Protein AF-A0A1Y4A720-F1 (afdb_monomer_lite)

Sequence (131 aa):
MDFNLNQMAAAHFDGEGEKFVSIDLDDYRKFVSKRQIVRSSNIVVKKGDLQSVIPSVRKSYAGNIHASEFFVSIRLKEGVPCNYEEVLNLLQTIQSGSSSDDASIQWGLTINALMEEDVRVLILAGEREEE

Structure (mmCIF, N/CA/C/O backbone):
data_AF-A0A1Y4A720-F1
#
_entry.id   AF-A0A1Y4A720-F1
#
loop_
_atom_site.group_PDB
_atom_site.id
_atom_site.type_symbol
_atom_site.label_atom_id
_atom_site.label_alt_id
_atom_site.label_comp_id
_atom_site.label_asym_id
_atom_site.label_entity_id
_atom_site.label_seq_id
_atom_site.pdbx_PDB_ins_code
_atom_site.Cartn_x
_atom_site.Cartn_y
_atom_site.Cartn_z
_atom_site.occupancy
_atom_site.B_iso_or_equiv
_atom_site.auth_seq_id
_atom_site.auth_comp_id
_atom_site.auth_asym_id
_atom_site.auth_atom_id
_atom_site.pdbx_PDB_model_num
ATOM 1 N N . MET A 1 1 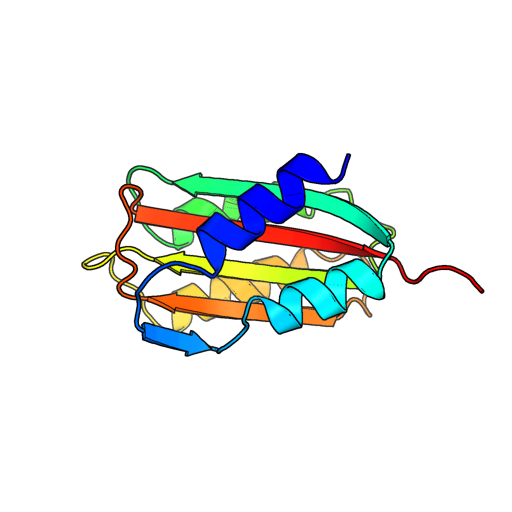? 4.712 -16.650 -11.651 1.00 48.81 1 MET A N 1
ATOM 2 C CA . MET A 1 1 ? 4.581 -16.418 -10.187 1.00 48.81 1 MET A CA 1
ATOM 3 C C . MET A 1 1 ? 3.352 -15.534 -9.902 1.00 48.81 1 MET A C 1
ATOM 5 O O . MET A 1 1 ? 3.251 -14.943 -8.836 1.00 48.81 1 MET A O 1
ATOM 9 N N . ASP A 1 2 ? 2.383 -15.495 -10.831 1.00 54.81 2 ASP A N 1
ATOM 10 C CA . ASP A 1 2 ? 1.386 -14.413 -10.961 1.00 54.81 2 ASP A CA 1
ATOM 11 C C . ASP A 1 2 ? 0.091 -14.644 -10.182 1.00 54.81 2 ASP A C 1
ATOM 13 O O . ASP A 1 2 ? -0.651 -13.707 -9.891 1.00 54.81 2 ASP A O 1
ATOM 17 N N . PHE A 1 3 ? -0.180 -15.893 -9.797 1.00 53.12 3 PHE A N 1
ATOM 18 C CA . PHE A 1 3 ? -1.409 -16.247 -9.088 1.00 53.12 3 PHE A CA 1
ATOM 19 C C . PHE A 1 3 ? -1.497 -15.587 -7.700 1.00 53.12 3 PHE A C 1
ATOM 21 O O . PHE A 1 3 ? -2.585 -15.228 -7.262 1.00 53.12 3 PHE A O 1
ATOM 28 N N . ASN A 1 4 ? -0.358 -15.351 -7.036 1.00 75.19 4 ASN A N 1
ATOM 29 C CA . ASN A 1 4 ? -0.329 -14.727 -5.710 1.00 75.19 4 ASN A CA 1
ATOM 30 C C . ASN A 1 4 ? -0.563 -13.202 -5.775 1.00 75.19 4 ASN A C 1
ATOM 32 O O . ASN A 1 4 ? -1.283 -12.650 -4.949 1.00 75.19 4 ASN A O 1
ATOM 36 N N . LEU A 1 5 ? -0.039 -12.518 -6.801 1.00 77.75 5 LEU A N 1
ATOM 37 C CA . LEU A 1 5 ? -0.170 -11.059 -6.930 1.00 77.75 5 LEU A CA 1
ATOM 38 C C . LEU A 1 5 ? -1.621 -10.625 -7.142 1.00 77.75 5 LEU A C 1
ATOM 40 O O . LEU A 1 5 ? -2.100 -9.723 -6.459 1.00 77.75 5 LEU A O 1
ATOM 44 N N . ASN A 1 6 ? -2.351 -11.317 -8.020 1.00 78.62 6 ASN A N 1
ATOM 45 C CA . ASN A 1 6 ? -3.758 -11.006 -8.267 1.00 78.62 6 ASN A CA 1
ATOM 46 C C . ASN A 1 6 ? -4.646 -11.301 -7.049 1.00 78.62 6 ASN A C 1
ATOM 48 O O . ASN A 1 6 ? -5.578 -10.548 -6.784 1.00 78.62 6 ASN A O 1
ATOM 52 N N . GLN A 1 7 ? -4.336 -12.342 -6.267 1.00 78.69 7 GLN A N 1
ATOM 53 C CA . GLN A 1 7 ? -5.023 -12.608 -4.997 1.00 78.69 7 GLN A CA 1
ATOM 54 C C . GLN A 1 7 ? -4.726 -11.534 -3.942 1.00 78.69 7 GLN A C 1
ATOM 56 O O . GLN A 1 7 ? -5.630 -11.089 -3.235 1.00 78.69 7 GLN A O 1
ATOM 61 N N . MET A 1 8 ? -3.471 -11.083 -3.850 1.00 77.69 8 MET A N 1
ATOM 62 C CA . MET A 1 8 ? -3.078 -9.979 -2.974 1.00 77.69 8 MET A CA 1
ATOM 63 C C . MET A 1 8 ? -3.778 -8.674 -3.365 1.00 77.69 8 MET A C 1
ATOM 65 O O . MET A 1 8 ? -4.280 -7.977 -2.486 1.00 77.69 8 MET A O 1
ATOM 69 N N . ALA A 1 9 ? -3.855 -8.370 -4.662 1.00 78.50 9 ALA A N 1
ATOM 70 C CA . ALA A 1 9 ? -4.530 -7.188 -5.184 1.00 78.50 9 ALA A CA 1
ATOM 71 C C . ALA A 1 9 ? -6.045 -7.230 -4.939 1.00 78.50 9 ALA A C 1
ATOM 73 O O . ALA A 1 9 ? -6.592 -6.256 -4.433 1.00 78.50 9 ALA A O 1
ATOM 74 N N . ALA A 1 10 ? -6.713 -8.358 -5.199 1.00 78.69 10 ALA A N 1
ATOM 75 C CA . ALA A 1 10 ? -8.140 -8.526 -4.905 1.00 78.69 10 ALA A CA 1
ATOM 76 C C . ALA A 1 10 ? -8.441 -8.235 -3.425 1.00 78.69 10 ALA A C 1
ATOM 78 O O . ALA A 1 10 ? -9.289 -7.411 -3.095 1.00 78.69 10 ALA A O 1
ATOM 79 N N . ALA A 1 11 ? -7.641 -8.792 -2.512 1.00 73.69 11 ALA A N 1
ATOM 80 C CA . ALA A 1 11 ? -7.787 -8.528 -1.084 1.00 73.69 11 ALA A CA 1
ATOM 81 C C . ALA A 1 11 ? -7.486 -7.067 -0.676 1.00 73.69 11 ALA A C 1
ATOM 83 O O . ALA A 1 11 ? -7.857 -6.644 0.421 1.00 73.69 11 ALA A O 1
ATOM 84 N N . HIS A 1 12 ? -6.806 -6.293 -1.526 1.00 78.25 12 HIS A N 1
ATOM 85 C CA . HIS A 1 12 ? -6.546 -4.870 -1.314 1.00 78.25 12 HIS A CA 1
ATOM 86 C C . HIS A 1 12 ? -7.614 -3.953 -1.924 1.00 78.25 12 HIS A C 1
ATOM 88 O O . HIS A 1 12 ? -7.892 -2.905 -1.348 1.00 78.25 12 HIS A O 1
ATOM 94 N N . PHE A 1 13 ? -8.215 -4.325 -3.055 1.00 81.12 13 PHE A N 1
ATOM 95 C CA . PHE A 1 13 ? -9.051 -3.415 -3.845 1.00 81.12 13 PHE A CA 1
ATOM 96 C C . PHE A 1 13 ? -10.533 -3.795 -3.920 1.00 81.12 13 PHE A C 1
ATOM 98 O O . PHE A 1 13 ? -11.338 -2.922 -4.231 1.00 81.12 13 PHE A O 1
ATOM 105 N N . ASP A 1 14 ? -10.908 -5.030 -3.574 1.00 73.12 14 ASP A N 1
ATOM 106 C CA . ASP A 1 14 ? -12.314 -5.470 -3.529 1.00 73.12 14 ASP A CA 1
ATOM 107 C C . ASP A 1 14 ? -12.992 -5.162 -2.178 1.00 73.12 14 ASP A C 1
ATOM 109 O O . ASP A 1 14 ? -14.137 -5.545 -1.944 1.00 73.12 14 ASP A O 1
ATOM 113 N N . GLY A 1 15 ? -12.281 -4.516 -1.250 1.00 67.44 15 GLY A N 1
ATOM 114 C CA . GLY A 1 15 ? -12.762 -4.269 0.107 1.00 67.44 15 GLY A CA 1
ATOM 115 C C . GLY A 1 15 ? -13.389 -2.889 0.315 1.00 67.44 15 GLY A C 1
ATOM 116 O O . GLY A 1 15 ? -13.005 -1.911 -0.321 1.00 67.44 15 GLY A O 1
ATOM 117 N N . GLU A 1 16 ? -14.317 -2.812 1.269 1.00 78.19 16 GLU A N 1
ATOM 118 C CA . GLU A 1 16 ? -14.950 -1.563 1.709 1.00 78.19 16 GLU A CA 1
ATOM 119 C C . GLU A 1 16 ? -13.965 -0.651 2.470 1.00 78.19 16 GLU A C 1
ATOM 121 O O . GLU A 1 16 ? -12.928 -1.115 2.970 1.00 78.19 16 GLU A O 1
ATOM 126 N N . GLY A 1 17 ? -14.288 0.645 2.537 1.00 81.75 17 GLY A N 1
ATOM 127 C CA . GLY A 1 17 ? -13.527 1.690 3.229 1.00 81.75 17 GLY A CA 1
ATOM 128 C C . GLY A 1 17 ? -13.583 3.045 2.515 1.00 81.75 17 GLY A C 1
ATOM 129 O O . GLY A 1 17 ? -13.992 3.149 1.357 1.00 81.75 17 GLY A O 1
ATOM 130 N N . GLU A 1 18 ? -13.160 4.100 3.204 1.00 85.50 18 GLU A N 1
ATOM 131 C CA . GLU A 1 18 ? -13.080 5.455 2.658 1.00 85.50 18 GLU A CA 1
ATOM 132 C C . GLU A 1 18 ? -11.716 5.674 1.990 1.00 85.50 18 GLU A C 1
ATOM 134 O O . GLU A 1 18 ? -10.658 5.507 2.603 1.00 85.50 18 GLU A O 1
ATOM 139 N N . LYS A 1 19 ? -11.725 6.048 0.707 1.00 83.94 19 LYS A N 1
ATOM 140 C CA . LYS A 1 19 ? -10.499 6.320 -0.051 1.00 83.94 19 LYS A CA 1
ATOM 141 C C . LYS A 1 19 ? -10.020 7.741 0.235 1.00 83.94 19 LYS A C 1
ATOM 143 O O . LYS A 1 19 ? -10.605 8.697 -0.263 1.00 83.94 19 LYS A O 1
ATOM 148 N N . PHE A 1 20 ? -8.933 7.866 0.990 1.00 77.50 20 PHE A N 1
ATOM 149 C CA . PHE A 1 20 ? -8.309 9.156 1.288 1.00 77.50 20 PHE A CA 1
ATOM 150 C C . PHE A 1 20 ? -7.389 9.618 0.147 1.00 77.50 20 PHE A C 1
ATOM 152 O O . PHE A 1 20 ? -7.447 10.765 -0.285 1.00 77.50 20 PHE A O 1
ATOM 159 N N . VAL A 1 21 ? -6.587 8.696 -0.398 1.00 81.00 21 VAL A N 1
ATOM 160 C CA . VAL A 1 21 ? -5.885 8.864 -1.682 1.00 81.00 21 VAL A CA 1
ATOM 161 C C . VAL A 1 21 ? -6.217 7.665 -2.547 1.00 81.00 21 VAL A C 1
ATOM 163 O O . VAL A 1 21 ? -5.930 6.525 -2.178 1.00 81.00 21 VAL A O 1
ATOM 166 N N . SER A 1 22 ? -6.888 7.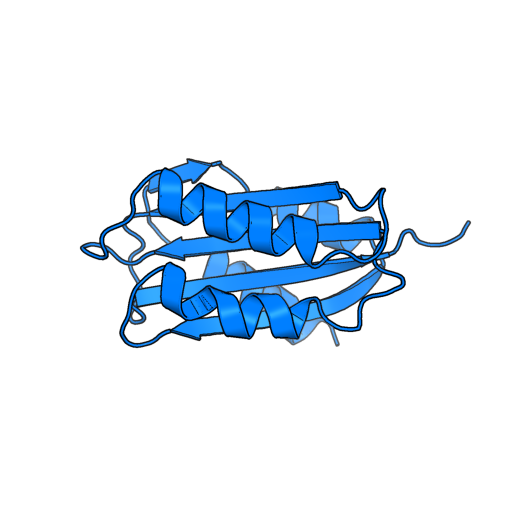925 -3.666 1.00 78.38 22 SER A N 1
ATOM 167 C CA . SER A 1 22 ? -7.474 6.874 -4.488 1.00 78.38 22 SER A CA 1
ATOM 168 C C . SER A 1 22 ? -6.445 6.286 -5.444 1.00 78.38 22 SER A C 1
ATOM 170 O O . SER A 1 22 ? -6.013 6.950 -6.380 1.00 78.38 22 SER A O 1
ATOM 172 N N . ILE A 1 23 ? -6.139 5.012 -5.225 1.00 84.44 23 ILE A N 1
ATOM 173 C CA . ILE A 1 23 ? -5.699 4.076 -6.260 1.00 84.44 23 ILE A CA 1
ATOM 174 C C . ILE A 1 23 ? -6.670 2.902 -6.253 1.00 84.44 23 ILE A C 1
ATOM 176 O O . ILE A 1 23 ? -7.267 2.586 -5.215 1.00 84.44 23 ILE A O 1
ATOM 180 N N . ASP A 1 24 ? -6.849 2.261 -7.394 1.00 85.31 24 ASP A N 1
ATOM 181 C CA . ASP A 1 24 ? -7.781 1.148 -7.522 1.00 85.31 24 ASP A CA 1
ATOM 182 C C . ASP A 1 24 ? -7.180 -0.073 -8.228 1.00 85.31 24 ASP A C 1
ATOM 184 O O . ASP A 1 24 ? -5.982 -0.158 -8.518 1.00 85.31 24 ASP A O 1
ATOM 188 N N . LEU A 1 25 ? -8.035 -1.072 -8.448 1.00 86.75 25 LEU A N 1
ATOM 189 C CA . LEU A 1 25 ? -7.649 -2.311 -9.104 1.00 86.75 25 LEU A CA 1
ATOM 190 C C . LEU A 1 25 ? -7.200 -2.079 -10.554 1.00 86.75 25 LEU A C 1
ATOM 192 O O . LEU A 1 25 ? -6.345 -2.816 -11.045 1.00 86.75 25 LEU A O 1
ATOM 196 N N . ASP A 1 26 ? -7.746 -1.077 -11.243 1.00 88.62 26 ASP A N 1
ATOM 197 C CA . ASP A 1 26 ? -7.357 -0.762 -12.615 1.00 88.62 26 ASP A CA 1
ATOM 198 C C . ASP A 1 26 ? -5.996 -0.067 -12.655 1.00 88.62 26 ASP A C 1
ATOM 200 O O . ASP A 1 26 ? -5.202 -0.343 -13.555 1.00 88.62 26 ASP A O 1
ATOM 204 N N . ASP A 1 27 ? -5.672 0.758 -11.662 1.00 90.38 27 ASP A N 1
ATOM 205 C CA . ASP A 1 27 ? -4.320 1.290 -11.479 1.00 90.38 27 ASP A CA 1
ATOM 206 C C . ASP A 1 27 ? -3.298 0.180 -11.223 1.00 90.38 27 ASP A C 1
ATOM 208 O O . ASP A 1 27 ? -2.257 0.139 -11.882 1.00 90.38 27 ASP A O 1
ATOM 212 N N . TYR A 1 28 ? -3.622 -0.777 -10.347 1.00 90.38 28 TYR A N 1
ATOM 213 C CA . TYR A 1 28 ? -2.802 -1.975 -10.151 1.00 90.38 28 TYR A CA 1
ATOM 214 C C . TYR A 1 28 ? -2.604 -2.741 -11.469 1.00 90.38 28 TYR A C 1
ATOM 216 O O . TYR A 1 28 ? -1.472 -3.062 -11.832 1.00 90.38 28 TYR A O 1
ATOM 224 N N . ARG A 1 29 ? -3.684 -3.001 -12.221 1.00 90.25 29 ARG A N 1
ATOM 225 C CA . ARG A 1 29 ? -3.627 -3.717 -13.511 1.00 90.25 29 ARG A CA 1
ATOM 226 C C . ARG A 1 29 ? -2.755 -2.983 -14.527 1.00 90.25 29 ARG A C 1
ATOM 228 O O . ARG A 1 29 ? -1.971 -3.614 -15.235 1.00 90.25 29 ARG A O 1
ATOM 235 N N . LYS A 1 30 ? -2.861 -1.654 -14.600 1.00 90.62 30 LYS A N 1
ATOM 236 C CA . LYS A 1 30 ? -1.998 -0.816 -15.449 1.00 90.62 30 LYS A CA 1
ATOM 237 C C . LYS A 1 30 ? -0.538 -0.903 -15.018 1.00 90.62 30 LYS A C 1
ATOM 239 O O . LYS A 1 30 ? 0.329 -0.950 -15.882 1.00 90.62 30 LYS A O 1
ATOM 244 N N . PHE A 1 31 ? -0.265 -0.932 -13.715 1.00 89.75 31 PHE A N 1
ATOM 245 C CA . PHE A 1 31 ? 1.093 -1.038 -13.196 1.00 89.75 31 PHE A CA 1
ATOM 246 C C . PHE A 1 31 ? 1.737 -2.372 -13.591 1.00 89.75 31 PHE A C 1
ATOM 248 O O . PHE A 1 31 ? 2.765 -2.384 -14.264 1.00 89.75 31 PHE A O 1
ATOM 255 N N . VAL A 1 32 ? 1.092 -3.499 -13.270 1.00 90.12 32 VAL A N 1
ATOM 256 C CA . VAL A 1 32 ? 1.641 -4.843 -13.543 1.00 90.12 32 VAL A CA 1
ATOM 257 C C . VAL A 1 32 ? 1.670 -5.221 -15.027 1.00 90.12 32 VAL A C 1
ATOM 259 O O . VAL A 1 32 ? 2.339 -6.180 -15.387 1.00 90.12 32 VAL A O 1
ATOM 262 N N . SER A 1 33 ? 0.953 -4.494 -15.893 1.00 89.25 33 SER A N 1
ATOM 263 C CA . SER A 1 33 ? 1.004 -4.689 -17.354 1.00 89.25 33 SER A CA 1
ATOM 264 C C . SER A 1 33 ? 2.067 -3.847 -18.059 1.00 89.25 33 SER A C 1
ATOM 266 O O . SER A 1 33 ? 2.363 -4.112 -19.218 1.00 89.25 33 SER A O 1
ATOM 268 N N . LYS A 1 34 ? 2.618 -2.825 -17.393 1.00 89.31 34 LYS A N 1
ATOM 269 C CA . LYS A 1 34 ? 3.639 -1.919 -17.952 1.00 89.31 34 LYS A CA 1
ATOM 270 C C . LYS A 1 34 ? 5.020 -2.098 -17.334 1.00 89.31 34 LYS A C 1
ATOM 272 O O . LYS A 1 34 ? 5.981 -1.482 -17.798 1.00 89.31 34 LYS A O 1
ATOM 277 N N . ARG A 1 35 ? 5.097 -2.818 -16.218 1.00 87.25 35 ARG A N 1
ATOM 278 C CA . ARG A 1 35 ? 6.304 -2.964 -15.411 1.00 87.25 35 ARG A CA 1
ATOM 279 C C . ARG A 1 35 ? 6.579 -4.430 -15.165 1.00 87.25 35 ARG A C 1
ATOM 281 O O . ARG A 1 35 ? 5.678 -5.174 -14.779 1.00 87.25 35 ARG A O 1
ATOM 288 N N . GLN A 1 36 ? 7.846 -4.805 -15.275 1.00 88.88 36 GLN A N 1
ATOM 289 C CA . GLN A 1 36 ? 8.294 -6.092 -14.778 1.00 88.88 36 GLN A CA 1
ATOM 290 C C . GLN A 1 36 ? 8.333 -6.033 -13.249 1.00 88.88 36 GLN A C 1
ATOM 292 O O . GLN A 1 36 ? 9.077 -5.249 -12.659 1.00 88.88 36 GLN A O 1
ATOM 297 N N . ILE A 1 37 ? 7.509 -6.851 -12.592 1.00 87.88 37 ILE A N 1
ATOM 298 C CA . ILE A 1 37 ? 7.462 -6.903 -11.129 1.00 87.88 37 ILE A CA 1
ATOM 299 C C . ILE A 1 37 ? 8.643 -7.722 -10.623 1.00 87.88 37 ILE A C 1
ATOM 301 O O . ILE A 1 37 ? 8.647 -8.950 -10.702 1.00 87.88 37 ILE A O 1
ATOM 305 N N . VAL A 1 38 ? 9.636 -7.035 -10.070 1.00 84.56 38 VAL A N 1
ATOM 306 C CA . VAL A 1 38 ? 10.855 -7.663 -9.542 1.00 84.56 38 VAL A CA 1
ATOM 307 C C . VAL A 1 38 ? 10.754 -7.994 -8.062 1.00 84.56 38 VAL A C 1
ATOM 309 O O . VAL A 1 38 ? 11.460 -8.869 -7.560 1.00 84.56 38 VAL A O 1
ATOM 312 N N . ARG A 1 39 ? 9.832 -7.341 -7.345 1.00 84.38 39 ARG A N 1
ATOM 313 C CA . ARG A 1 39 ? 9.544 -7.666 -5.949 1.00 84.38 39 ARG A CA 1
ATOM 314 C C . ARG A 1 39 ? 8.122 -7.306 -5.561 1.00 84.38 39 ARG A C 1
ATOM 316 O O . ARG A 1 39 ? 7.568 -6.305 -6.006 1.00 84.38 39 ARG A O 1
ATOM 323 N N . SER A 1 40 ? 7.569 -8.098 -4.652 1.00 86.81 40 SER A N 1
ATOM 324 C CA . SER A 1 40 ? 6.285 -7.834 -4.014 1.00 86.81 40 SER A CA 1
ATOM 325 C C . SER A 1 40 ? 6.356 -8.106 -2.518 1.00 86.81 40 SER A C 1
ATOM 327 O O . SER A 1 40 ? 6.895 -9.137 -2.109 1.00 86.81 40 SER A O 1
ATOM 329 N N . SER A 1 41 ? 5.744 -7.239 -1.717 1.00 87.00 41 SER A N 1
ATOM 330 C CA . SER A 1 41 ? 5.578 -7.423 -0.276 1.00 87.00 41 SER A CA 1
ATOM 331 C C . SER A 1 41 ? 4.117 -7.231 0.121 1.00 87.00 41 SER A C 1
ATOM 333 O O . SER A 1 41 ? 3.494 -6.244 -0.259 1.00 87.00 41 SER A O 1
ATOM 335 N N . ASN A 1 42 ? 3.595 -8.156 0.929 1.00 89.12 42 ASN A N 1
ATOM 336 C CA . ASN A 1 42 ? 2.329 -8.012 1.647 1.00 89.12 42 ASN A CA 1
ATOM 337 C C . ASN A 1 42 ? 2.639 -7.931 3.142 1.00 89.12 42 ASN A C 1
ATOM 339 O O . ASN A 1 42 ? 3.023 -8.930 3.751 1.00 89.12 42 ASN A O 1
ATOM 343 N N . ILE A 1 43 ? 2.520 -6.747 3.723 1.00 89.00 43 ILE A N 1
ATOM 344 C CA . ILE A 1 43 ? 2.773 -6.507 5.141 1.00 89.00 43 ILE A CA 1
ATOM 345 C C . ILE A 1 43 ? 1.424 -6.464 5.844 1.00 89.00 43 ILE A C 1
ATOM 347 O O . ILE A 1 43 ? 0.541 -5.703 5.462 1.00 89.00 43 ILE A O 1
ATOM 351 N N . VAL A 1 44 ? 1.283 -7.277 6.884 1.00 90.50 44 VAL A N 1
ATOM 352 C CA . VAL A 1 44 ? 0.053 -7.394 7.663 1.00 90.50 44 VAL A CA 1
ATOM 353 C C . VAL A 1 44 ? 0.392 -7.168 9.130 1.00 90.50 44 VAL A C 1
ATOM 355 O O . VAL A 1 44 ? 1.229 -7.878 9.692 1.00 90.50 44 VAL A O 1
ATOM 358 N N . VAL A 1 45 ? -0.261 -6.195 9.758 1.00 90.69 45 VAL A N 1
ATOM 359 C CA . VAL A 1 45 ? -0.153 -5.916 11.193 1.00 90.69 45 VAL A CA 1
ATOM 360 C C . VAL A 1 45 ? -1.483 -6.269 11.829 1.00 90.69 45 VAL A C 1
ATOM 362 O O . VAL A 1 45 ? -2.457 -5.538 11.700 1.00 90.69 45 VAL A O 1
ATOM 365 N N . LYS A 1 46 ? -1.522 -7.412 12.523 1.00 90.69 46 LYS A N 1
ATOM 366 C CA . LYS A 1 46 ? -2.748 -7.898 13.176 1.00 90.69 46 LYS A CA 1
ATOM 367 C C . LYS A 1 46 ? -3.252 -6.954 14.261 1.00 90.69 46 LYS A C 1
ATOM 369 O O . LYS A 1 46 ? -4.456 -6.812 14.410 1.00 90.69 46 LYS A O 1
ATOM 374 N N . LYS A 1 47 ? -2.328 -6.374 15.030 1.00 89.94 47 LYS A N 1
ATOM 375 C CA . LYS A 1 47 ? -2.624 -5.434 16.107 1.00 89.94 47 LYS A CA 1
ATOM 376 C C . LYS A 1 47 ? -1.564 -4.340 16.140 1.00 89.94 47 LYS A C 1
ATOM 378 O O . LYS A 1 47 ? -0.391 -4.673 16.318 1.00 89.94 47 LYS A O 1
ATOM 383 N N . GLY A 1 48 ? -1.951 -3.082 15.974 1.00 87.19 48 GLY A N 1
ATOM 384 C CA . GLY A 1 48 ? -1.022 -1.955 15.958 1.00 87.19 48 GLY A CA 1
ATOM 385 C C . GLY A 1 48 ? -1.519 -0.758 15.156 1.00 87.19 48 GLY A C 1
ATOM 386 O O . GLY A 1 48 ? -2.697 -0.638 14.842 1.00 87.19 48 GLY A O 1
ATOM 387 N N . ASP A 1 49 ? -0.588 0.131 14.840 1.00 85.69 49 ASP A N 1
ATOM 388 C CA . ASP A 1 49 ? -0.838 1.387 14.136 1.00 85.69 49 ASP A CA 1
ATOM 389 C C . ASP A 1 49 ? -0.070 1.456 12.810 1.00 85.69 49 ASP A C 1
ATOM 391 O O . ASP A 1 49 ? 0.706 0.564 12.446 1.00 85.69 49 ASP A O 1
ATOM 395 N N . LEU A 1 50 ? -0.274 2.549 12.074 1.00 83.44 50 LEU A N 1
ATOM 396 C CA . LEU A 1 50 ? 0.412 2.788 10.810 1.00 83.44 50 LEU A CA 1
ATOM 397 C C . LEU A 1 50 ? 1.942 2.865 10.979 1.00 83.44 50 LEU A C 1
ATOM 399 O O . LEU A 1 50 ? 2.680 2.427 10.100 1.00 83.44 50 LEU A O 1
ATOM 403 N N . GLN A 1 51 ? 2.454 3.367 12.105 1.00 83.69 51 GLN A N 1
ATOM 404 C CA . GLN A 1 51 ? 3.903 3.462 12.335 1.00 83.69 51 GLN A CA 1
ATOM 405 C C . GLN A 1 51 ? 4.554 2.082 12.478 1.00 83.69 51 GLN A C 1
ATOM 407 O O . GLN A 1 51 ? 5.702 1.880 12.073 1.00 83.69 51 GLN A O 1
ATOM 412 N N . SER A 1 52 ? 3.801 1.099 12.967 1.00 86.00 52 SER A N 1
ATOM 413 C CA . SER A 1 52 ? 4.260 -0.278 13.142 1.00 86.00 52 SER A CA 1
ATOM 414 C C . SER A 1 52 ? 4.688 -0.947 11.826 1.00 86.00 52 SER A C 1
ATOM 416 O O . SER A 1 52 ? 5.475 -1.897 11.847 1.00 86.00 52 SER A O 1
ATOM 418 N N . VAL A 1 53 ? 4.238 -0.450 10.664 1.00 85.75 53 VAL A N 1
ATOM 419 C CA . VAL A 1 53 ? 4.658 -0.990 9.359 1.00 85.75 53 VAL A CA 1
ATOM 420 C C . VAL A 1 53 ? 6.021 -0.476 8.890 1.00 85.75 53 VAL A C 1
ATOM 422 O O . VAL A 1 53 ? 6.663 -1.148 8.083 1.00 85.75 53 VAL A O 1
ATOM 425 N N . ILE A 1 54 ? 6.504 0.663 9.401 1.00 82.81 54 ILE A N 1
ATOM 426 C CA . ILE A 1 54 ? 7.706 1.363 8.905 1.00 82.81 54 ILE A CA 1
ATOM 427 C C . ILE A 1 54 ? 8.949 0.460 8.825 1.00 82.81 54 ILE A C 1
ATOM 429 O O . ILE A 1 54 ? 9.606 0.462 7.780 1.00 82.81 54 ILE A O 1
ATOM 433 N N . PRO A 1 55 ? 9.295 -0.353 9.843 1.00 83.19 55 PRO A N 1
ATOM 434 C CA . PRO A 1 55 ? 10.462 -1.232 9.752 1.00 83.19 55 PRO A CA 1
ATOM 435 C C . PRO A 1 55 ? 10.333 -2.287 8.641 1.00 83.19 55 PRO A C 1
ATOM 437 O O . PRO A 1 55 ? 11.285 -2.540 7.900 1.00 83.19 55 PRO A O 1
ATOM 440 N N . SER A 1 56 ? 9.144 -2.877 8.491 1.00 84.75 56 SER A N 1
ATOM 441 C CA . SER A 1 56 ? 8.846 -3.893 7.470 1.00 84.75 56 SER A CA 1
ATOM 442 C C . SER A 1 56 ? 8.830 -3.301 6.061 1.00 84.75 56 SER A C 1
ATOM 444 O O . SER A 1 56 ? 9.310 -3.923 5.109 1.00 84.75 56 SER A O 1
ATOM 446 N N . VAL A 1 57 ? 8.321 -2.075 5.944 1.00 81.25 57 VAL A N 1
ATOM 447 C CA . VAL A 1 57 ? 8.347 -1.247 4.738 1.00 81.25 57 VAL A CA 1
ATOM 448 C C . VAL A 1 57 ? 9.805 -1.009 4.353 1.00 81.25 57 VAL A C 1
ATOM 450 O O . VAL A 1 57 ? 10.219 -1.504 3.311 1.00 81.25 57 VAL A O 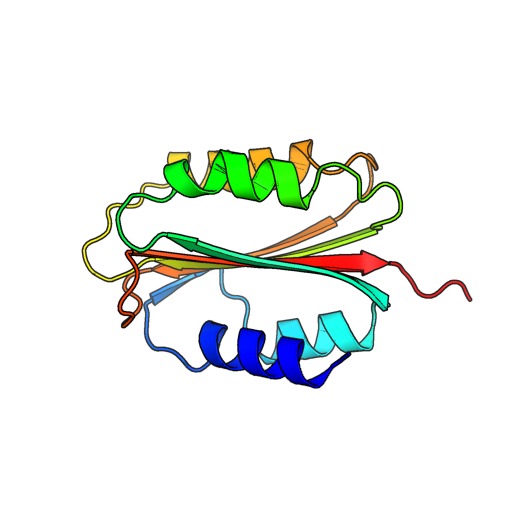1
ATOM 453 N N . ARG A 1 58 ? 10.637 -0.417 5.225 1.00 78.69 58 ARG A N 1
ATOM 454 C CA . ARG A 1 58 ? 12.077 -0.187 4.964 1.00 78.69 58 ARG A CA 1
ATOM 455 C C . ARG A 1 58 ? 12.808 -1.445 4.500 1.00 78.69 58 ARG A C 1
ATOM 457 O O . ARG A 1 58 ? 13.560 -1.400 3.531 1.00 78.69 58 ARG A O 1
ATOM 464 N N . LYS A 1 59 ? 12.551 -2.588 5.140 1.00 79.00 59 LYS A N 1
ATOM 465 C CA . LYS A 1 59 ? 13.145 -3.877 4.753 1.00 79.00 59 LYS A CA 1
ATOM 466 C C . LYS A 1 59 ? 12.695 -4.362 3.367 1.00 79.00 59 LYS A C 1
ATOM 468 O O . LYS A 1 59 ? 13.447 -5.060 2.688 1.00 79.00 59 LYS A O 1
ATOM 473 N N . SER A 1 60 ? 11.475 -4.024 2.953 1.00 76.19 60 SER A N 1
ATOM 474 C CA . SER A 1 60 ? 10.950 -4.371 1.628 1.00 76.19 60 SER A CA 1
ATOM 475 C C . SER A 1 60 ? 11.624 -3.577 0.511 1.00 76.19 60 SER A C 1
ATOM 477 O O . SER A 1 60 ? 11.770 -4.120 -0.580 1.00 76.19 60 SER A O 1
ATOM 479 N N . TYR A 1 61 ? 12.073 -2.348 0.792 1.00 71.44 61 TYR A N 1
ATOM 480 C CA . TYR A 1 61 ? 12.793 -1.491 -0.160 1.00 71.44 61 TYR A CA 1
ATOM 481 C C . TYR A 1 61 ? 14.305 -1.725 -0.160 1.00 71.44 61 TYR A C 1
ATOM 483 O O . TYR A 1 61 ? 14.931 -1.666 -1.217 1.00 71.44 61 TYR A O 1
ATOM 491 N N . ALA A 1 62 ? 14.885 -2.060 0.998 1.00 66.12 62 ALA A N 1
ATOM 492 C CA . ALA A 1 62 ? 16.299 -2.394 1.112 1.00 66.12 62 ALA A CA 1
ATOM 493 C C . ALA A 1 62 ? 16.669 -3.523 0.125 1.00 66.12 62 ALA A C 1
ATOM 495 O O . ALA A 1 62 ? 16.187 -4.658 0.236 1.00 66.12 62 ALA A O 1
ATOM 496 N N . GLY A 1 63 ? 17.507 -3.184 -0.860 1.00 61.56 63 GLY A N 1
ATOM 497 C CA . GLY A 1 63 ? 18.004 -4.097 -1.893 1.00 61.56 63 GLY A CA 1
ATOM 498 C C . GLY A 1 63 ? 17.307 -4.025 -3.258 1.00 61.56 63 GLY A C 1
ATOM 499 O O . GLY A 1 63 ? 17.700 -4.775 -4.143 1.00 61.56 63 GLY A O 1
ATOM 500 N N . ASN A 1 64 ? 16.325 -3.140 -3.471 1.00 65.06 64 ASN A N 1
ATOM 501 C CA . ASN A 1 64 ? 15.667 -2.980 -4.781 1.00 65.06 64 ASN A CA 1
ATOM 502 C C . ASN A 1 64 ? 16.389 -1.943 -5.655 1.00 65.06 64 ASN A C 1
ATOM 504 O O . ASN A 1 64 ? 15.799 -0.941 -6.046 1.00 65.06 64 ASN A O 1
ATOM 508 N N . ILE A 1 65 ? 17.673 -2.177 -5.935 1.00 62.84 65 ILE A N 1
ATOM 509 C CA . ILE A 1 65 ? 18.568 -1.197 -6.582 1.00 62.84 65 ILE A CA 1
ATOM 510 C C . ILE A 1 65 ? 18.133 -0.864 -8.020 1.00 62.84 65 ILE A C 1
ATOM 512 O O . ILE A 1 65 ? 18.449 0.198 -8.542 1.00 62.84 65 ILE A O 1
ATOM 516 N N . HIS A 1 66 ? 17.380 -1.768 -8.638 1.00 72.00 66 HIS A N 1
ATOM 517 C CA . HIS A 1 66 ? 16.963 -1.688 -10.032 1.00 72.00 66 HIS A CA 1
ATOM 518 C C . HIS A 1 66 ? 15.530 -1.162 -10.212 1.00 72.00 66 HIS A C 1
ATOM 520 O O . HIS A 1 66 ? 15.157 -0.784 -11.317 1.00 72.00 66 HIS A O 1
ATOM 526 N N . ALA A 1 67 ? 14.731 -1.076 -9.140 1.00 76.75 67 ALA A N 1
ATOM 527 C CA . ALA A 1 67 ? 13.334 -0.667 -9.242 1.00 76.75 67 ALA A CA 1
ATOM 528 C C . ALA A 1 67 ? 13.206 0.796 -9.687 1.00 76.75 67 ALA A C 1
ATOM 530 O O . ALA A 1 67 ? 13.688 1.708 -9.025 1.00 76.75 67 ALA A O 1
ATOM 531 N N . SER A 1 68 ? 12.499 1.008 -10.794 1.00 81.81 68 SER A N 1
ATOM 532 C CA . SER A 1 68 ? 12.255 2.335 -11.374 1.00 81.81 68 SER A CA 1
ATOM 533 C C . SER A 1 68 ? 10.939 2.966 -10.916 1.00 81.81 68 SER A C 1
ATOM 535 O O . SER A 1 68 ? 10.730 4.167 -11.071 1.00 81.81 68 SER A O 1
ATOM 537 N N . GLU A 1 69 ? 10.021 2.157 -10.387 1.00 86.38 69 GLU A N 1
ATOM 538 C CA . GLU A 1 69 ? 8.719 2.614 -9.924 1.00 86.38 69 GLU A CA 1
ATOM 539 C C . GLU A 1 69 ? 8.198 1.713 -8.805 1.00 86.38 69 GLU A C 1
ATOM 541 O O . GLU A 1 69 ? 8.376 0.492 -8.836 1.00 86.38 69 GLU A O 1
ATOM 546 N N . PHE A 1 70 ? 7.520 2.306 -7.827 1.00 86.12 70 PHE A N 1
ATOM 547 C CA . PHE A 1 70 ? 6.854 1.576 -6.757 1.00 86.12 70 PHE A CA 1
ATOM 548 C C . PHE A 1 70 ? 5.355 1.831 -6.766 1.00 86.12 70 PHE A C 1
ATOM 550 O O . PHE A 1 70 ? 4.904 2.964 -6.925 1.00 86.12 70 PHE A O 1
ATOM 557 N N . PHE A 1 71 ? 4.593 0.772 -6.516 1.00 88.44 71 PHE A N 1
ATOM 558 C CA . PHE A 1 71 ? 3.151 0.831 -6.332 1.00 88.44 71 PHE A CA 1
ATOM 559 C C . PHE A 1 71 ? 2.800 0.400 -4.910 1.00 88.44 71 PHE A C 1
ATOM 561 O O . PHE A 1 71 ? 3.131 -0.715 -4.497 1.00 88.44 71 PHE A O 1
ATOM 568 N N . VAL A 1 72 ? 2.149 1.283 -4.151 1.00 88.31 72 VAL A N 1
ATOM 569 C CA . VAL A 1 72 ? 1.888 1.085 -2.720 1.00 88.31 72 VAL A CA 1
ATOM 570 C C . VAL A 1 72 ? 0.413 1.266 -2.381 1.00 88.31 72 VAL A C 1
ATOM 572 O O . VAL A 1 72 ? -0.142 2.348 -2.523 1.00 88.31 72 VAL A O 1
ATOM 575 N N . SER A 1 73 ? -0.223 0.230 -1.843 1.00 90.62 73 SER A N 1
ATOM 576 C CA . SER A 1 73 ? -1.588 0.311 -1.312 1.00 90.62 73 SER A CA 1
ATOM 577 C C . SER A 1 73 ? -1.583 0.093 0.191 1.00 90.62 73 SER A C 1
ATOM 579 O O . SER A 1 73 ? -1.103 -0.934 0.668 1.00 90.62 73 SER A O 1
ATOM 581 N N . ILE A 1 74 ? -2.138 1.050 0.932 1.00 89.69 74 ILE A N 1
ATOM 582 C CA . ILE A 1 74 ? -2.282 0.995 2.387 1.00 89.69 74 ILE A CA 1
ATOM 583 C C . ILE A 1 74 ? -3.768 0.895 2.726 1.00 89.69 74 ILE A C 1
ATOM 585 O O . ILE A 1 74 ? -4.583 1.683 2.240 1.00 89.69 74 ILE A O 1
ATOM 589 N N . ARG A 1 75 ? -4.118 -0.054 3.594 1.00 91.81 75 ARG A N 1
ATOM 590 C CA . ARG A 1 75 ? -5.444 -0.172 4.200 1.00 91.81 75 ARG A CA 1
ATOM 591 C C . ARG A 1 75 ? -5.323 -0.083 5.710 1.00 91.81 75 ARG A C 1
ATOM 593 O O . ARG A 1 75 ? -4.431 -0.702 6.296 1.00 91.81 75 ARG A O 1
ATOM 600 N N . LEU A 1 76 ? -6.245 0.653 6.315 1.00 91.44 76 LEU A N 1
ATOM 601 C CA . LEU A 1 76 ? -6.378 0.817 7.757 1.00 91.44 76 LEU A CA 1
ATOM 602 C C . LEU A 1 76 ? -7.778 0.438 8.198 1.00 91.44 76 LEU A C 1
ATOM 604 O O . LEU A 1 76 ? -8.753 0.890 7.599 1.00 91.44 76 LEU A O 1
ATOM 608 N N . LYS A 1 77 ? -7.862 -0.381 9.242 1.00 92.44 77 LYS A N 1
ATOM 609 C CA . LYS A 1 77 ? -9.129 -0.875 9.771 1.00 92.44 77 LYS A CA 1
ATOM 610 C C . LYS A 1 77 ? -9.944 0.252 10.397 1.00 92.44 77 LYS A C 1
ATOM 612 O O . LYS A 1 77 ? -9.390 1.220 10.916 1.00 92.44 77 LYS A O 1
ATOM 617 N N . GLU A 1 78 ? -11.263 0.101 10.387 1.00 89.69 78 GLU A N 1
ATOM 618 C CA . GLU A 1 78 ? -12.158 0.952 11.175 1.00 89.69 78 GLU A CA 1
ATOM 619 C C . GLU A 1 78 ? -11.721 1.040 12.647 1.00 89.69 78 GLU A C 1
ATOM 621 O O . GLU A 1 78 ? -11.434 0.036 13.301 1.00 89.69 78 GLU A O 1
ATOM 626 N N . GLY A 1 79 ? -11.653 2.271 13.159 1.00 86.56 79 GLY A N 1
ATOM 627 C CA . GLY A 1 79 ? -11.248 2.558 14.535 1.00 86.56 79 GLY A CA 1
ATOM 628 C C . GLY A 1 79 ? -9.736 2.594 14.773 1.00 86.56 79 GLY A C 1
ATOM 629 O O . GLY A 1 79 ? -9.323 2.969 15.871 1.00 86.56 79 GLY A O 1
ATOM 630 N N . VAL A 1 80 ? -8.903 2.268 13.776 1.00 87.75 80 VAL A N 1
ATOM 631 C CA . VAL A 1 80 ? -7.454 2.489 13.866 1.00 87.75 80 VAL A CA 1
ATOM 632 C C . VAL A 1 80 ? -7.173 3.975 13.631 1.00 87.75 80 VAL A C 1
ATOM 634 O O . VAL A 1 80 ? -7.518 4.500 12.569 1.00 87.75 80 VAL A O 1
ATOM 637 N N . PRO A 1 81 ? -6.571 4.681 14.604 1.00 81.75 81 PRO A N 1
ATOM 638 C CA . PRO A 1 81 ? -6.252 6.088 14.442 1.00 81.75 81 PRO A CA 1
ATOM 639 C C . PRO A 1 81 ? -5.227 6.275 13.323 1.00 81.75 81 PRO A C 1
ATOM 641 O O . PRO A 1 81 ? -4.281 5.502 13.176 1.00 81.75 81 PRO A O 1
ATOM 644 N N . CYS A 1 82 ? -5.438 7.323 12.535 1.00 79.38 82 CYS A N 1
ATOM 645 C CA . CYS A 1 82 ? -4.558 7.714 11.450 1.00 79.38 82 CYS A CA 1
ATOM 646 C C . CYS A 1 82 ? -4.575 9.228 11.344 1.00 79.38 82 CYS A C 1
ATOM 648 O O . CYS A 1 82 ? -5.628 9.822 11.102 1.00 79.38 82 CYS A O 1
ATOM 650 N N . ASN A 1 83 ? -3.417 9.853 11.511 1.00 80.38 83 ASN A N 1
ATOM 651 C CA . ASN A 1 83 ? -3.259 11.272 11.241 1.00 80.38 83 ASN A CA 1
ATOM 652 C C . ASN A 1 83 ? -2.431 11.509 9.967 1.00 80.38 83 ASN A C 1
ATOM 654 O O . ASN A 1 83 ? -1.727 10.633 9.463 1.00 80.38 83 ASN A O 1
ATOM 658 N N . TYR A 1 84 ? -2.548 12.716 9.420 1.00 71.44 84 TYR A N 1
ATOM 659 C CA . TYR A 1 84 ? -1.882 13.092 8.174 1.00 71.44 84 TYR A CA 1
ATOM 660 C C . TYR A 1 84 ? -0.347 13.007 8.266 1.00 71.44 84 TYR A C 1
ATOM 662 O O . TYR A 1 84 ? 0.303 12.607 7.302 1.00 71.44 84 TYR A O 1
ATOM 670 N N . GLU A 1 85 ? 0.236 13.326 9.425 1.00 81.06 85 GLU A N 1
ATOM 671 C CA . GLU A 1 85 ? 1.688 13.266 9.641 1.00 81.06 85 GLU A CA 1
ATOM 672 C C . GLU A 1 85 ? 2.218 11.828 9.596 1.00 81.06 85 GLU A C 1
ATOM 674 O O . GLU A 1 85 ? 3.268 11.574 9.010 1.00 81.06 85 GLU A O 1
ATOM 679 N N . GLU A 1 86 ? 1.479 10.867 10.150 1.00 81.38 86 GLU A N 1
ATOM 680 C CA . GLU A 1 86 ? 1.839 9.448 10.126 1.00 81.38 86 GLU A CA 1
ATOM 681 C C . GLU A 1 86 ? 1.846 8.890 8.704 1.00 81.38 86 GLU A C 1
ATOM 683 O O . GLU A 1 86 ? 2.758 8.141 8.335 1.00 81.38 86 GLU A O 1
ATOM 688 N N . VAL A 1 87 ? 0.854 9.283 7.900 1.00 76.88 87 VAL A N 1
ATOM 689 C CA . VAL A 1 87 ? 0.771 8.925 6.479 1.00 76.88 87 VAL A CA 1
ATOM 690 C C . VAL A 1 87 ? 1.943 9.533 5.720 1.00 76.88 87 VAL A C 1
ATOM 692 O O . VAL A 1 87 ? 2.636 8.816 5.000 1.00 76.88 87 VAL A O 1
ATOM 695 N N . LEU A 1 88 ? 2.224 10.824 5.919 1.00 76.81 88 LEU A N 1
ATOM 696 C CA . LEU A 1 88 ? 3.374 11.478 5.296 1.00 76.81 88 LEU A CA 1
ATOM 697 C C . LEU A 1 88 ? 4.698 10.817 5.684 1.00 76.81 88 LEU A C 1
ATOM 699 O O . LEU A 1 88 ? 5.523 10.574 4.808 1.00 76.81 88 LEU A O 1
ATOM 703 N N . ASN A 1 89 ? 4.900 10.477 6.958 1.00 81.81 89 ASN A N 1
ATOM 704 C CA . ASN A 1 89 ? 6.120 9.814 7.420 1.00 81.81 89 ASN A CA 1
ATOM 705 C C . ASN A 1 89 ? 6.299 8.430 6.772 1.00 81.81 89 ASN A C 1
ATOM 707 O O . ASN A 1 89 ? 7.406 8.045 6.380 1.00 81.81 89 ASN A O 1
ATOM 711 N N . LEU A 1 90 ? 5.205 7.681 6.607 1.00 78.88 90 LEU A N 1
ATOM 712 C CA . LEU A 1 90 ? 5.235 6.408 5.895 1.00 78.88 90 LEU A CA 1
ATOM 713 C C . LEU A 1 90 ? 5.620 6.603 4.421 1.00 78.88 90 LEU A C 1
ATOM 715 O O . LEU A 1 90 ? 6.486 5.887 3.919 1.00 78.88 90 LEU A O 1
ATOM 719 N N . LEU A 1 91 ? 5.043 7.594 3.742 1.00 74.25 91 LEU A N 1
ATOM 720 C CA . LEU A 1 91 ? 5.356 7.902 2.342 1.00 74.25 91 LEU A CA 1
ATOM 721 C C . LEU A 1 91 ? 6.789 8.393 2.152 1.00 74.25 91 LEU A C 1
ATOM 723 O O . LEU A 1 91 ? 7.469 7.949 1.233 1.00 74.25 91 LEU A O 1
ATOM 727 N N . GLN A 1 92 ? 7.281 9.246 3.047 1.00 75.00 92 GLN A N 1
ATOM 728 C CA . GLN A 1 92 ? 8.676 9.687 3.055 1.00 75.00 92 GLN A CA 1
ATOM 729 C C . GLN A 1 92 ? 9.630 8.523 3.327 1.00 75.00 92 GLN A C 1
ATOM 731 O O . GLN A 1 92 ? 10.699 8.438 2.727 1.00 75.00 92 GLN A O 1
ATOM 736 N N . THR A 1 93 ? 9.249 7.587 4.197 1.00 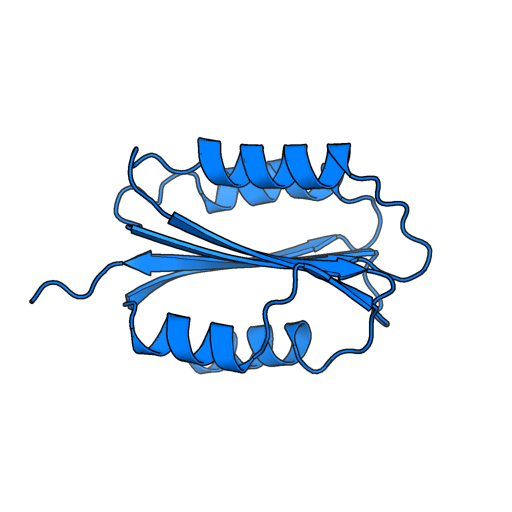76.19 93 THR A N 1
ATOM 737 C CA . THR A 1 93 ? 10.005 6.347 4.405 1.00 76.19 93 THR A CA 1
ATOM 738 C C . THR A 1 93 ? 10.043 5.488 3.137 1.00 76.19 93 THR A C 1
ATOM 740 O O . THR A 1 93 ? 11.075 4.895 2.833 1.00 76.19 93 THR A O 1
ATOM 743 N N . ILE A 1 94 ? 8.9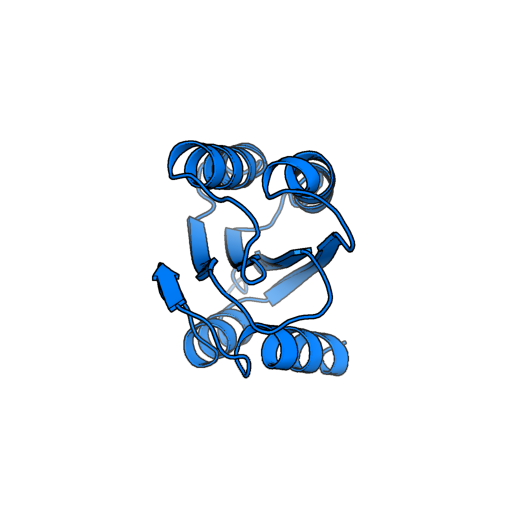38 5.421 2.394 1.00 69.19 94 ILE A N 1
ATOM 744 C CA . ILE A 1 94 ? 8.873 4.721 1.107 1.00 69.19 94 ILE A CA 1
ATOM 745 C C . ILE A 1 94 ? 9.780 5.415 0.075 1.00 69.19 94 ILE A C 1
ATOM 747 O O . ILE A 1 94 ? 10.583 4.744 -0.567 1.00 69.19 94 ILE A O 1
ATOM 751 N N . GLN A 1 95 ? 9.715 6.747 -0.027 1.00 66.69 95 GLN A N 1
ATOM 752 C CA . GLN A 1 95 ? 10.550 7.560 -0.923 1.00 66.69 95 GLN A CA 1
ATOM 753 C C . GLN A 1 95 ? 12.043 7.441 -0.606 1.00 66.69 95 GLN A C 1
ATOM 755 O O . GLN A 1 95 ? 12.833 7.144 -1.491 1.00 66.69 95 GLN A O 1
ATOM 760 N N . SER A 1 96 ? 12.435 7.605 0.656 1.00 67.12 96 SER A N 1
ATOM 761 C CA . SER A 1 96 ? 13.842 7.528 1.082 1.00 67.12 96 SER A CA 1
ATOM 762 C C . SER A 1 96 ? 14.447 6.121 1.006 1.00 67.12 96 SER A C 1
ATOM 764 O O . SER A 1 96 ? 15.667 5.979 1.024 1.00 67.12 96 SER A O 1
ATOM 766 N N . GLY A 1 97 ? 13.617 5.075 0.941 1.00 61.28 97 GLY A N 1
ATOM 767 C CA . GLY A 1 97 ? 14.063 3.692 0.763 1.00 61.28 97 GLY A CA 1
ATOM 768 C C . GLY A 1 97 ? 14.421 3.334 -0.683 1.00 61.28 97 GLY A C 1
ATOM 769 O O . GLY A 1 97 ? 15.052 2.300 -0.905 1.00 61.28 97 GLY A O 1
ATOM 770 N N . SER A 1 98 ? 14.027 4.165 -1.651 1.00 57.47 98 SER A N 1
ATOM 771 C CA . SER A 1 98 ? 14.439 4.048 -3.047 1.00 57.47 98 SER A CA 1
ATOM 772 C C . SER A 1 98 ? 15.893 4.493 -3.196 1.00 57.47 98 SER A C 1
ATOM 774 O O . SER A 1 98 ? 16.218 5.649 -2.948 1.00 57.47 98 SER A O 1
ATOM 776 N N . SER A 1 99 ? 16.779 3.589 -3.612 1.00 52.06 99 SER A N 1
ATOM 777 C CA . SER A 1 99 ? 18.190 3.904 -3.880 1.00 52.06 99 SER A CA 1
ATOM 778 C C . SER A 1 99 ? 18.425 4.620 -5.212 1.00 52.06 99 SER A C 1
ATOM 780 O O . SER A 1 99 ? 19.544 5.046 -5.477 1.00 52.06 99 SER A O 1
ATOM 782 N N . SER A 1 100 ? 17.408 4.709 -6.068 1.00 56.78 100 SER A N 1
ATOM 783 C CA . SER A 1 100 ? 17.458 5.485 -7.304 1.00 56.78 100 SER A CA 1
ATOM 784 C C . SER A 1 100 ? 16.791 6.834 -7.070 1.00 56.78 100 SER A C 1
ATOM 786 O O . SER A 1 100 ? 15.596 6.877 -6.760 1.00 56.78 100 SER A O 1
ATOM 788 N N . ASP A 1 101 ? 17.552 7.910 -7.269 1.00 56.69 101 ASP A N 1
ATOM 789 C CA . ASP A 1 101 ? 17.102 9.305 -7.141 1.00 56.69 101 ASP A CA 1
ATOM 790 C C . ASP A 1 101 ? 15.892 9.648 -8.047 1.00 56.69 101 ASP A C 1
ATOM 792 O O . ASP A 1 101 ? 15.239 10.667 -7.837 1.00 56.69 101 ASP A O 1
ATOM 796 N N . ASP A 1 102 ? 15.534 8.760 -8.988 1.00 66.19 102 ASP A N 1
ATOM 797 C CA . ASP A 1 102 ? 14.455 8.929 -9.970 1.00 66.19 102 ASP A CA 1
ATOM 798 C C . ASP A 1 102 ? 13.272 7.943 -9.835 1.00 66.19 102 ASP A C 1
ATOM 800 O O . ASP A 1 102 ? 12.374 7.966 -10.684 1.00 66.19 102 ASP A O 1
ATOM 804 N N . ALA A 1 103 ? 13.222 7.057 -8.825 1.00 72.94 103 ALA A N 1
ATOM 805 C CA . ALA A 1 103 ? 12.067 6.151 -8.735 1.00 72.94 103 ALA A CA 1
ATOM 806 C C . ALA A 1 103 ? 10.796 6.908 -8.341 1.00 72.94 103 ALA A C 1
ATOM 808 O O . ALA A 1 103 ? 10.709 7.522 -7.275 1.00 72.94 103 ALA A O 1
ATOM 809 N N . SER A 1 104 ? 9.764 6.800 -9.175 1.00 80.69 104 SER A N 1
ATOM 810 C CA . SER A 1 104 ? 8.446 7.341 -8.856 1.00 80.69 104 SER A CA 1
ATOM 811 C C . SER A 1 104 ? 7.654 6.391 -7.958 1.00 80.69 104 SER A C 1
ATOM 813 O O . SER A 1 104 ? 7.765 5.170 -8.061 1.00 80.69 104 SER A O 1
ATOM 815 N N . ILE A 1 105 ? 6.816 6.952 -7.086 1.00 83.38 105 ILE A N 1
ATOM 816 C CA . ILE A 1 105 ? 5.923 6.186 -6.211 1.00 83.38 105 ILE A CA 1
ATOM 817 C C . ILE A 1 105 ? 4.478 6.549 -6.521 1.00 83.38 105 ILE A C 1
ATOM 819 O O . ILE A 1 105 ? 4.050 7.683 -6.306 1.00 83.38 105 ILE A O 1
ATOM 823 N N . GLN A 1 106 ? 3.722 5.557 -6.977 1.00 87.75 106 GLN A N 1
ATOM 824 C CA . GLN A 1 106 ? 2.270 5.593 -7.008 1.00 87.75 106 GLN A CA 1
ATOM 825 C C . GLN A 1 106 ? 1.748 4.973 -5.713 1.00 87.75 106 GLN A C 1
ATOM 827 O O . GLN A 1 106 ? 2.127 3.859 -5.351 1.00 87.75 106 GLN A O 1
ATOM 832 N N . TRP A 1 107 ? 0.875 5.679 -4.997 1.00 87.19 107 TRP A N 1
ATOM 833 C CA . TRP A 1 107 ? 0.360 5.190 -3.725 1.00 87.19 107 TRP A CA 1
ATOM 834 C C . TRP A 1 107 ? -1.098 5.558 -3.502 1.00 87.19 107 TRP A C 1
ATOM 836 O O . TRP A 1 107 ? -1.593 6.535 -4.062 1.00 87.19 107 TRP A O 1
ATOM 846 N N . GLY A 1 108 ? -1.761 4.814 -2.622 1.00 88.44 108 GLY A N 1
ATOM 847 C CA . GLY A 1 108 ? -3.046 5.220 -2.083 1.00 88.44 108 GLY A CA 1
ATOM 848 C C . GLY A 1 108 ? -3.344 4.621 -0.721 1.00 88.44 108 GLY A C 1
ATOM 849 O O . GLY A 1 108 ? -2.699 3.674 -0.260 1.00 88.44 108 GLY A O 1
ATOM 850 N N . LEU A 1 109 ? -4.323 5.238 -0.070 1.00 88.38 109 LEU A N 1
ATOM 851 C CA . LEU A 1 109 ? -4.702 4.989 1.310 1.00 88.38 109 LEU A CA 1
ATOM 852 C C . LEU A 1 109 ? -6.215 4.833 1.403 1.00 88.38 109 LEU A C 1
ATOM 854 O O . LEU A 1 109 ? -6.967 5.740 1.043 1.00 88.38 109 LEU A O 1
ATOM 858 N N . THR A 1 110 ? -6.635 3.689 1.932 1.00 90.12 110 THR A N 1
ATOM 859 C CA . THR A 1 110 ? -8.018 3.416 2.322 1.00 90.12 110 THR A CA 1
ATOM 860 C C . THR A 1 110 ? -8.095 3.346 3.841 1.00 90.12 110 THR A C 1
ATOM 862 O O . THR A 1 110 ? -7.424 2.515 4.455 1.00 90.12 110 THR A O 1
ATOM 865 N N . ILE A 1 111 ? -8.898 4.216 4.443 1.00 89.44 111 ILE A N 1
ATOM 866 C CA . ILE A 1 111 ? -9.192 4.217 5.879 1.00 89.44 111 ILE A CA 1
ATOM 867 C C . ILE A 1 111 ? -10.547 3.560 6.133 1.00 89.44 111 ILE A C 1
ATOM 869 O O . ILE A 1 111 ? -11.323 3.347 5.201 1.00 89.44 111 ILE A O 1
ATOM 873 N N . ASN A 1 112 ? -10.840 3.240 7.392 1.00 89.56 112 ASN A N 1
ATOM 874 C CA . ASN A 1 112 ? -12.098 2.601 7.785 1.00 89.56 112 ASN A CA 1
ATOM 875 C C . ASN A 1 112 ? -12.406 1.327 6.984 1.00 89.56 112 ASN A C 1
ATOM 877 O O . ASN A 1 112 ? -13.549 1.039 6.641 1.00 89.56 112 ASN A O 1
ATOM 881 N N . ALA A 1 113 ? -11.360 0.575 6.648 1.00 89.44 113 ALA A N 1
ATOM 882 C CA . ALA A 1 113 ? -11.484 -0.665 5.918 1.00 89.44 113 ALA A CA 1
ATOM 883 C C . ALA A 1 113 ? -12.128 -1.739 6.797 1.00 89.44 113 ALA A C 1
ATOM 885 O O . ALA A 1 113 ? -11.725 -1.956 7.943 1.00 89.44 113 ALA A O 1
ATOM 886 N N . LEU A 1 114 ? -13.087 -2.467 6.231 1.00 87.88 114 LEU A N 1
ATOM 887 C CA . LEU A 1 114 ? -13.643 -3.653 6.873 1.00 87.88 114 LEU A CA 1
ATOM 888 C C . LEU A 1 114 ? -12.670 -4.821 6.686 1.00 87.88 114 LEU A C 1
ATOM 890 O O . LEU A 1 114 ? -12.643 -5.470 5.639 1.00 87.88 114 LEU A O 1
ATOM 894 N N . MET A 1 115 ? -11.818 -5.041 7.684 1.00 89.62 115 MET A N 1
ATOM 895 C CA . MET A 1 115 ? -10.819 -6.111 7.696 1.00 89.62 115 MET A CA 1
ATOM 896 C C . MET A 1 115 ? -10.499 -6.570 9.125 1.00 89.62 115 MET A C 1
ATOM 898 O O . MET A 1 115 ? -10.796 -5.870 10.095 1.00 89.62 115 MET A O 1
ATOM 902 N N . GLU A 1 116 ? -9.926 -7.769 9.268 1.00 90.06 116 GLU A N 1
ATOM 903 C CA . GLU A 1 116 ? -9.592 -8.324 10.586 1.00 90.06 116 GLU A CA 1
ATOM 904 C C . GLU A 1 116 ? -8.365 -7.644 11.194 1.00 90.06 116 GLU A C 1
ATOM 906 O O . GLU A 1 116 ? -8.376 -7.310 12.382 1.00 90.06 116 GLU A O 1
ATOM 911 N N . GLU A 1 117 ? -7.329 -7.429 10.386 1.00 92.12 117 GLU A N 1
ATOM 912 C CA . GLU A 1 117 ? -6.051 -6.867 10.812 1.00 92.12 117 GLU A CA 1
ATOM 913 C C . GLU A 1 117 ? -6.080 -5.342 10.852 1.00 92.12 117 GLU A C 1
ATOM 915 O O . GLU A 1 117 ? -6.740 -4.712 10.036 1.00 92.12 117 GLU A O 1
ATOM 920 N N . ASP A 1 118 ? -5.346 -4.732 11.780 1.00 92.50 118 ASP A N 1
ATOM 921 C CA . ASP A 1 118 ? -5.361 -3.276 11.957 1.00 92.50 118 ASP A CA 1
ATOM 922 C C . ASP A 1 118 ? -4.770 -2.527 10.749 1.00 92.50 118 ASP A C 1
ATOM 924 O O . ASP A 1 118 ? -5.314 -1.505 10.320 1.00 92.50 118 ASP A O 1
ATOM 928 N N . VAL A 1 119 ? -3.681 -3.047 10.163 1.00 91.25 119 VAL A N 1
ATOM 929 C CA . VAL A 1 119 ? -3.008 -2.430 9.006 1.00 91.25 119 VAL A CA 1
ATOM 930 C C . VAL A 1 119 ? -2.612 -3.474 7.975 1.00 91.25 119 VAL A C 1
ATOM 932 O O . VAL A 1 119 ? -2.049 -4.522 8.307 1.00 91.25 119 VAL A O 1
ATOM 935 N N . ARG A 1 120 ? -2.817 -3.143 6.700 1.00 91.56 120 ARG A N 1
ATOM 936 C CA . ARG A 1 120 ? -2.333 -3.937 5.574 1.00 91.56 120 ARG A CA 1
ATOM 937 C C . ARG A 1 120 ? -1.648 -3.056 4.537 1.00 91.56 120 ARG A C 1
ATOM 939 O O . ARG A 1 120 ? -2.201 -2.039 4.133 1.00 91.56 120 ARG A O 1
ATOM 946 N N . VAL A 1 121 ? -0.461 -3.453 4.083 1.00 89.56 121 VAL A N 1
ATOM 947 C CA . VAL A 1 121 ? 0.310 -2.722 3.070 1.00 89.56 121 VAL A CA 1
ATOM 948 C C . VAL A 1 121 ? 0.758 -3.667 1.964 1.00 89.56 121 VAL A C 1
ATOM 950 O O . VAL A 1 121 ? 1.479 -4.632 2.215 1.00 89.56 121 VAL A O 1
ATOM 953 N N . LEU A 1 122 ? 0.371 -3.352 0.735 1.00 90.50 122 LEU A N 1
ATOM 954 C CA . LEU A 1 122 ? 0.876 -3.975 -0.479 1.00 90.50 122 LEU A CA 1
ATOM 955 C C . LEU A 1 122 ? 1.927 -3.058 -1.089 1.00 90.50 122 LEU A C 1
ATOM 957 O O . LEU A 1 122 ? 1.669 -1.873 -1.280 1.00 90.50 122 LEU A O 1
ATOM 961 N N . ILE A 1 123 ? 3.088 -3.616 -1.413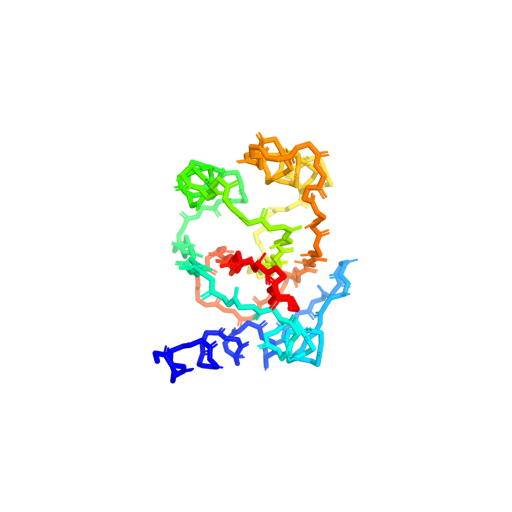 1.00 88.06 123 ILE A N 1
ATOM 962 C CA . ILE A 1 123 ? 4.170 -2.922 -2.111 1.00 88.06 123 ILE A CA 1
ATOM 963 C C . ILE A 1 123 ? 4.570 -3.764 -3.311 1.00 88.06 123 ILE A C 1
ATOM 965 O O . ILE A 1 123 ? 4.871 -4.949 -3.154 1.00 88.06 123 ILE A O 1
ATOM 969 N N . LEU A 1 124 ? 4.633 -3.142 -4.482 1.00 88.62 124 LEU A N 1
ATOM 970 C CA . LEU A 1 124 ? 5.205 -3.721 -5.690 1.00 88.62 124 LEU A CA 1
ATOM 971 C C . LEU A 1 124 ? 6.367 -2.849 -6.154 1.00 88.62 124 LEU A C 1
ATOM 973 O O . LEU A 1 124 ? 6.239 -1.628 -6.209 1.00 88.62 124 LEU A O 1
ATOM 977 N N . ALA A 1 125 ? 7.483 -3.488 -6.485 1.00 86.94 125 ALA A N 1
ATOM 978 C CA . ALA A 1 125 ? 8.631 -2.863 -7.119 1.00 86.94 125 ALA A CA 1
ATOM 979 C C . ALA A 1 125 ? 8.632 -3.247 -8.601 1.00 86.94 125 ALA A C 1
ATOM 981 O O . ALA A 1 125 ? 8.651 -4.438 -8.929 1.00 86.94 125 ALA A O 1
ATOM 982 N N . GLY A 1 126 ? 8.570 -2.239 -9.465 1.00 87.88 126 GLY A N 1
ATOM 983 C CA . GLY A 1 126 ? 8.500 -2.378 -10.910 1.00 87.88 126 GLY A CA 1
ATOM 984 C C . GLY A 1 126 ? 9.744 -1.829 -11.603 1.00 87.88 126 GLY A C 1
ATOM 985 O O . GLY A 1 126 ? 10.198 -0.712 -11.336 1.00 87.88 126 GLY A O 1
ATOM 986 N N . GLU A 1 127 ? 10.265 -2.602 -12.541 1.00 87.19 127 GLU A N 1
ATOM 987 C CA . GLU A 1 127 ? 11.281 -2.171 -13.496 1.00 87.19 127 GLU A CA 1
ATOM 988 C C . GLU A 1 127 ? 10.624 -1.768 -14.815 1.00 87.19 127 GLU A C 1
ATOM 990 O O . GLU A 1 127 ? 9.557 -2.278 -15.180 1.00 87.19 127 GLU A O 1
ATOM 995 N N . ARG A 1 128 ? 11.238 -0.815 -15.524 1.00 80.81 128 ARG A N 1
ATOM 996 C CA . ARG A 1 128 ? 10.908 -0.609 -16.935 1.00 80.81 128 ARG A CA 1
ATOM 997 C C . ARG A 1 128 ? 11.359 -1.864 -17.669 1.00 80.81 128 ARG A C 1
ATOM 999 O O . ARG A 1 128 ? 12.475 -2.314 -17.439 1.00 80.81 128 ARG A O 1
ATOM 1006 N N . GLU A 1 129 ? 10.511 -2.411 -18.529 1.00 69.31 129 GLU A N 1
ATOM 1007 C CA . GLU A 1 129 ? 11.009 -3.360 -19.521 1.00 69.31 129 GLU A CA 1
ATOM 1008 C C . GLU A 1 129 ? 12.040 -2.597 -20.369 1.00 69.31 129 GLU A C 1
ATOM 1010 O O . GLU A 1 129 ? 11.726 -1.524 -20.893 1.00 69.31 129 GLU A O 1
ATOM 1015 N N . GLU A 1 130 ? 13.292 -3.060 -20.387 1.00 58.59 130 GLU A N 1
ATOM 1016 C CA . GLU A 1 130 ? 14.291 -2.539 -21.323 1.00 58.59 130 GLU A CA 1
ATOM 1017 C C . GLU A 1 130 ? 13.786 -2.826 -22.747 1.00 58.59 130 GLU A C 1
ATOM 1019 O O . GLU A 1 130 ? 13.431 -3.967 -23.052 1.00 58.59 130 GLU A O 1
ATOM 1024 N N . GLU A 1 131 ? 13.694 -1.784 -23.583 1.00 48.34 131 GLU A N 1
ATOM 1025 C CA . GLU A 1 131 ? 13.437 -1.913 -25.030 1.00 48.34 131 GLU A CA 1
ATOM 1026 C C . GLU A 1 131 ? 14.618 -2.564 -25.761 1.00 48.34 131 GLU A C 1
ATOM 1028 O O . GLU A 1 131 ? 15.782 -2.202 -25.460 1.00 48.34 131 GLU A O 1
#

Foldseek 3Di:
DCPVVVVLQCVQAVWDFDWPDDDHSVNVVVQVVQFDFPDKDKDFALDDALLVCLVVLLVRLVPLQQFQEKEKEKEFAAPHDDDPVSVVVSVVSNVVSHPDPRYYYHYIYGYNIPDNTGMIMMMTGTHGDDD

pLDDT: mean 80.8, std 10.38, range [48.34, 92.5]

Secondary structure (DSSP, 8-state):
-THHHHHHHHHHHSS--EEEE---HHHHHHHHHHEEEEEEEEEEESSS-GGGGHHHHHHHHTT-TT--EEEEEEEEETT----HHHHHHHHHHHHHT-SSTT-EEEEEEEEEE--SSSEEEEEEEEEEPP-

Radius of gyration: 13.93 Å; chains: 1; bounding box: 34×30×41 Å